Protein AF-A0A553FLJ8-F1 (afdb_monomer)

Radius of gyration: 16.44 Å; Cα contacts (8 Å, |Δi|>4): 126; chains: 1; bounding box: 42×27×45 Å

Foldseek 3Di:
DDPVVVVVLVVLLVQLLLQLLVLVLVVVVLDPVDNDDDPVVSVVSNVSSLVSQQVSLVVDPDHSVLSSLLSNLSSVLSNLVVQLVSLVVCCVVVVDPPVSVVSNVVSVVSSVVSVCVNVDCVSVVD

Structure (mmCIF, N/CA/C/O backbone):
data_AF-A0A553FLJ8-F1
#
_entry.id   AF-A0A553FLJ8-F1
#
loop_
_atom_site.group_PDB
_atom_site.id
_atom_site.type_symbol
_atom_site.label_atom_id
_atom_site.label_alt_id
_atom_site.label_comp_id
_atom_site.label_asym_id
_atom_site.label_entity_id
_atom_site.label_seq_id
_atom_site.pdbx_PDB_ins_code
_atom_site.Cartn_x
_atom_site.Cartn_y
_atom_site.Cartn_z
_atom_site.occupancy
_atom_site.B_iso_or_equiv
_atom_site.auth_seq_id
_atom_site.auth_comp_id
_atom_site.auth_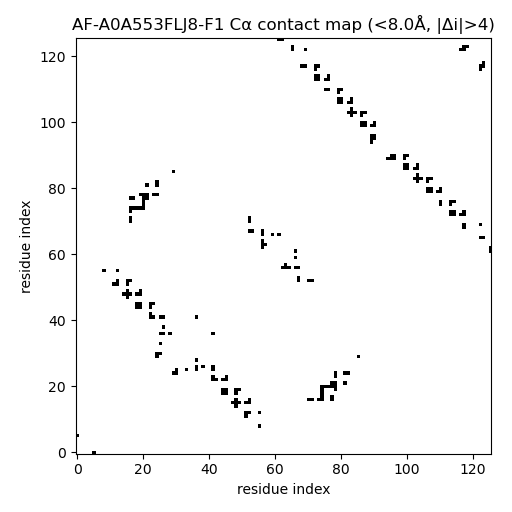asym_id
_atom_site.auth_atom_id
_atom_site.pdbx_PDB_model_num
ATOM 1 N N . MET A 1 1 ? -17.191 12.811 19.756 1.00 65.06 1 MET A N 1
ATOM 2 C CA . MET A 1 1 ? -15.790 13.047 19.335 1.00 65.06 1 MET A CA 1
ATOM 3 C C . MET A 1 1 ? -15.722 14.451 18.736 1.00 65.06 1 MET A C 1
ATOM 5 O O . MET A 1 1 ? -16.649 14.786 18.009 1.00 65.06 1 MET A O 1
ATOM 9 N N . SER A 1 2 ? -14.743 15.302 19.078 1.00 83.44 2 SER A N 1
ATOM 10 C CA . SER A 1 2 ? -14.690 16.658 18.497 1.00 83.44 2 SER A CA 1
ATOM 11 C C . SER A 1 2 ? -14.366 16.588 17.002 1.00 83.44 2 SER A C 1
ATOM 13 O O . SER A 1 2 ? -13.641 15.696 16.559 1.00 83.44 2 SER A O 1
ATOM 15 N N . GLU A 1 3 ? -14.903 17.519 16.216 1.00 79.88 3 GLU A N 1
ATOM 16 C CA . GLU A 1 3 ? -14.719 17.540 14.761 1.00 79.88 3 GLU A CA 1
ATOM 17 C C . GLU A 1 3 ? -13.239 17.650 14.363 1.00 79.88 3 GLU A C 1
ATOM 19 O O . GLU A 1 3 ? -12.777 16.937 13.476 1.00 79.88 3 GLU A O 1
ATOM 24 N N . VAL 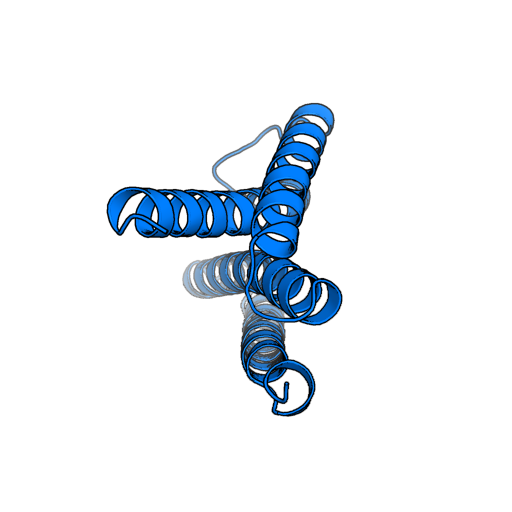A 1 4 ? -12.466 18.435 15.119 1.00 82.94 4 VAL A N 1
ATOM 25 C CA . VAL A 1 4 ? -11.008 18.564 14.971 1.00 82.94 4 VAL A CA 1
ATOM 26 C C . VAL A 1 4 ? -10.300 17.217 15.148 1.00 82.94 4 VAL A C 1
ATOM 28 O O . VAL A 1 4 ? -9.433 16.860 14.353 1.00 82.94 4 VAL A O 1
ATOM 31 N N . PHE A 1 5 ? -10.685 16.438 16.161 1.00 80.75 5 PHE A N 1
ATOM 32 C CA . PHE A 1 5 ? -10.070 15.138 16.426 1.00 80.75 5 PHE A CA 1
ATOM 33 C C . PHE A 1 5 ? -10.430 14.100 15.351 1.00 80.75 5 PHE A C 1
ATOM 35 O O . PHE A 1 5 ? -9.586 13.295 14.964 1.00 80.75 5 PHE A O 1
ATOM 42 N N . ARG A 1 6 ? -11.652 14.158 14.803 1.00 80.62 6 ARG A N 1
ATOM 43 C CA . ARG A 1 6 ? -12.066 13.316 13.669 1.00 80.62 6 ARG A CA 1
ATOM 44 C C . ARG A 1 6 ? -11.243 13.620 12.413 1.00 80.62 6 ARG A C 1
ATOM 46 O O . ARG A 1 6 ? -10.751 12.696 11.772 1.00 80.62 6 ARG A O 1
ATOM 53 N N . THR A 1 7 ? -11.045 14.898 12.094 1.00 85.44 7 THR A N 1
ATOM 54 C CA . THR A 1 7 ? -10.202 15.320 10.964 1.00 85.44 7 THR A CA 1
ATOM 55 C C . THR A 1 7 ? -8.750 14.888 11.155 1.00 85.44 7 THR A C 1
ATOM 57 O O . THR A 1 7 ? -8.128 14.385 10.223 1.00 85.44 7 THR A O 1
ATOM 60 N N . PHE A 1 8 ? -8.218 15.008 12.372 1.00 85.56 8 PHE A N 1
ATOM 61 C CA . PHE A 1 8 ? -6.867 14.552 12.693 1.00 85.56 8 PHE A CA 1
ATOM 62 C C . PHE A 1 8 ? -6.686 13.044 12.464 1.00 85.56 8 PHE A C 1
ATOM 64 O O . PHE A 1 8 ? -5.735 12.633 11.798 1.00 85.56 8 PHE A O 1
ATOM 71 N N . LEU A 1 9 ? -7.628 12.219 12.938 1.00 84.00 9 LEU A N 1
ATOM 72 C CA . LEU A 1 9 ? -7.614 10.776 12.678 1.00 84.00 9 LEU A CA 1
ATOM 73 C C . LEU A 1 9 ? -7.709 10.457 11.181 1.00 84.00 9 LEU A C 1
ATOM 75 O O . LEU A 1 9 ? -6.997 9.575 10.706 1.00 84.00 9 LEU A O 1
ATOM 79 N N . ALA A 1 10 ? -8.531 11.193 10.429 1.00 85.25 10 ALA A N 1
ATOM 80 C CA . ALA A 1 10 ? -8.640 11.019 8.983 1.00 85.25 10 ALA A CA 1
ATOM 81 C C . ALA A 1 10 ? -7.319 11.334 8.259 1.00 85.25 10 ALA A C 1
ATOM 83 O O . ALA A 1 10 ? -6.937 10.605 7.346 1.00 85.25 10 ALA A O 1
ATOM 84 N N . ILE A 1 11 ? -6.583 12.368 8.674 1.00 88.06 11 ILE A N 1
ATOM 85 C CA . ILE A 1 11 ? -5.267 12.685 8.096 1.00 88.06 11 ILE A CA 1
ATOM 86 C C . ILE A 1 11 ? -4.257 11.584 8.424 1.00 88.06 11 ILE A C 1
ATOM 88 O O . ILE A 1 11 ? -3.603 11.075 7.514 1.00 88.06 11 ILE A O 1
ATOM 92 N N . ILE A 1 12 ? -4.164 11.172 9.697 1.00 88.12 12 ILE A N 1
ATOM 93 C CA . ILE A 1 12 ? -3.286 10.067 10.119 1.00 88.12 12 ILE A CA 1
ATOM 94 C C . ILE A 1 12 ? -3.557 8.827 9.280 1.00 88.12 12 ILE A C 1
ATOM 96 O O . ILE A 1 12 ? -2.618 8.174 8.830 1.00 88.12 12 ILE A O 1
ATOM 100 N N . LEU A 1 13 ? -4.829 8.520 9.045 1.00 91.31 13 LEU A N 1
ATOM 101 C CA . LEU A 1 13 ? -5.246 7.375 8.259 1.00 91.31 13 LEU A CA 1
ATOM 102 C C . LEU A 1 13 ? -4.694 7.414 6.832 1.00 91.31 13 LEU A C 1
ATOM 104 O O . LEU A 1 13 ? -4.073 6.447 6.390 1.00 91.31 13 LEU A O 1
ATOM 108 N N . HIS A 1 14 ? -4.900 8.527 6.125 1.00 90.19 14 HIS A N 1
ATOM 109 C CA . HIS A 1 14 ? -4.451 8.678 4.741 1.00 90.19 14 HIS A CA 1
ATOM 110 C C . HIS A 1 14 ? -2.929 8.610 4.646 1.00 90.19 14 HIS A C 1
ATOM 112 O O . HIS A 1 14 ? -2.406 7.874 3.811 1.00 90.19 14 HIS A O 1
ATOM 118 N N . VAL A 1 15 ? -2.228 9.311 5.543 1.00 92.44 15 VAL A N 1
ATOM 119 C CA . VAL A 1 15 ? -0.762 9.302 5.603 1.00 92.44 15 VAL A CA 1
ATOM 120 C C . VAL A 1 15 ? -0.240 7.899 5.903 1.00 92.44 15 VAL A C 1
ATOM 122 O O . VAL A 1 15 ? 0.682 7.445 5.236 1.00 92.44 15 VAL A O 1
ATOM 125 N N . SER A 1 16 ? -0.852 7.181 6.845 1.00 93.50 16 SER A N 1
ATOM 126 C CA . SER A 1 16 ? -0.444 5.819 7.209 1.00 93.50 16 SER A CA 1
ATOM 127 C C . SER A 1 16 ? -0.631 4.846 6.048 1.00 93.50 16 SER A C 1
ATOM 129 O O . SER A 1 16 ? 0.277 4.077 5.731 1.00 93.50 16 SER A O 1
ATOM 131 N N . CYS A 1 17 ? -1.786 4.903 5.377 1.00 95.44 17 CYS A N 1
ATOM 132 C CA . CYS A 1 17 ? -2.067 4.011 4.256 1.00 95.44 17 CYS A CA 1
ATOM 133 C C . CYS A 1 17 ? -1.127 4.285 3.077 1.00 95.44 17 CYS A C 1
ATOM 135 O O . CYS A 1 17 ? -0.589 3.341 2.495 1.00 95.44 17 CYS A O 1
ATOM 137 N N . PHE A 1 18 ? -0.916 5.567 2.761 1.00 95.31 18 PHE A N 1
ATOM 138 C CA . PHE A 1 18 ? -0.005 6.009 1.711 1.00 95.31 18 PHE A CA 1
ATOM 139 C C . PHE A 1 18 ? 1.444 5.628 2.019 1.00 95.31 18 PHE A C 1
ATOM 141 O O . PHE A 1 18 ? 2.121 5.099 1.147 1.00 95.31 18 PHE A O 1
ATOM 148 N N . ALA A 1 19 ? 1.909 5.829 3.256 1.00 94.44 19 ALA A N 1
ATOM 149 C CA . ALA A 1 19 ? 3.271 5.496 3.665 1.00 94.44 19 ALA A CA 1
ATOM 150 C C . ALA A 1 19 ? 3.580 4.006 3.470 1.00 94.44 19 ALA A C 1
ATOM 152 O O . ALA A 1 19 ? 4.614 3.673 2.899 1.00 94.44 19 ALA A O 1
ATOM 153 N N . ILE A 1 20 ? 2.663 3.109 3.857 1.00 96.75 20 ILE A N 1
ATOM 154 C CA . IL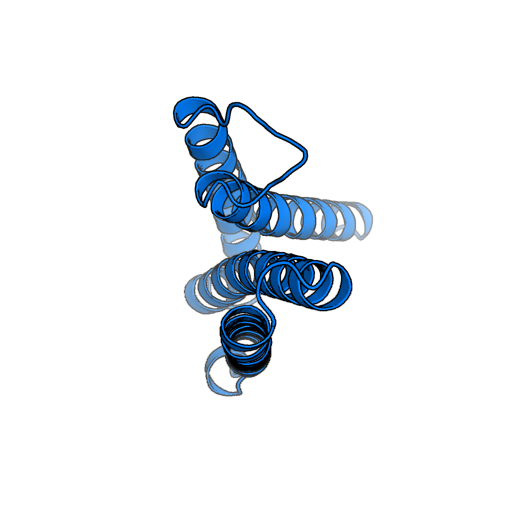E A 1 20 ? 2.820 1.670 3.595 1.00 96.75 20 ILE A CA 1
ATOM 155 C C . ILE A 1 20 ? 2.864 1.400 2.088 1.00 96.75 20 ILE A C 1
ATOM 157 O O . ILE A 1 20 ? 3.768 0.709 1.627 1.00 96.75 20 ILE A O 1
ATOM 161 N N . GLY A 1 21 ? 1.912 1.941 1.319 1.00 94.94 21 GLY A N 1
ATOM 162 C CA . GLY A 1 21 ? 1.849 1.719 -0.130 1.00 94.94 21 GLY A CA 1
ATOM 163 C C . GLY A 1 21 ? 3.107 2.202 -0.859 1.00 94.94 21 GLY A C 1
ATOM 164 O O . GLY A 1 21 ? 3.657 1.482 -1.691 1.00 94.94 21 GLY A O 1
ATOM 165 N N . MET A 1 22 ? 3.609 3.380 -0.487 1.00 94.25 22 MET A N 1
ATOM 166 C CA . MET A 1 22 ? 4.837 3.968 -1.020 1.00 94.25 22 MET A CA 1
ATOM 167 C C . MET A 1 22 ? 6.079 3.173 -0.609 1.00 94.25 22 MET A C 1
ATOM 169 O O . MET A 1 22 ? 6.952 2.940 -1.439 1.00 94.25 22 MET A O 1
ATOM 173 N N . SER A 1 23 ? 6.169 2.713 0.641 1.00 94.31 23 SER A N 1
ATOM 174 C CA . SER A 1 23 ? 7.298 1.887 1.079 1.00 94.31 23 SER A CA 1
ATOM 175 C C . SER A 1 23 ? 7.326 0.524 0.398 1.00 94.31 23 SER A C 1
ATOM 177 O O . SER A 1 23 ? 8.389 0.078 -0.027 1.00 94.31 23 SER A O 1
ATOM 179 N N . LEU A 1 24 ? 6.166 -0.115 0.216 1.00 94.94 24 LEU A N 1
ATOM 180 C CA . LEU A 1 24 ? 6.058 -1.333 -0.589 1.00 94.94 24 LEU A CA 1
ATOM 181 C C . LEU A 1 24 ? 6.477 -1.080 -2.040 1.00 94.94 24 LEU A C 1
ATOM 183 O O . LEU A 1 24 ? 7.195 -1.893 -2.614 1.00 94.94 24 LEU A O 1
ATOM 187 N N . PHE A 1 25 ? 6.084 0.061 -2.613 1.00 94.25 25 PHE A N 1
ATOM 188 C CA . PHE A 1 25 ? 6.507 0.466 -3.951 1.00 94.25 25 PHE A CA 1
ATOM 189 C C . PHE A 1 25 ? 8.025 0.662 -4.034 1.00 94.25 25 PHE A C 1
ATOM 191 O O . PHE A 1 25 ? 8.661 0.075 -4.905 1.00 94.25 25 PHE A O 1
ATOM 198 N N . ASN A 1 26 ? 8.634 1.394 -3.102 1.00 92.06 26 ASN A N 1
ATOM 199 C CA . ASN A 1 26 ? 10.084 1.596 -3.066 1.00 92.06 26 ASN A CA 1
ATOM 200 C C . ASN A 1 26 ? 10.845 0.267 -2.992 1.00 92.06 26 ASN A C 1
ATOM 202 O O . ASN A 1 26 ? 11.850 0.094 -3.677 1.00 92.06 26 ASN A O 1
ATOM 206 N N . LEU A 1 27 ? 10.346 -0.700 -2.217 1.00 91.69 27 LEU A N 1
ATOM 207 C CA . LEU A 1 27 ? 10.952 -2.030 -2.103 1.00 91.69 27 LEU A CA 1
ATOM 208 C C . LEU A 1 27 ? 10.945 -2.834 -3.414 1.00 91.69 27 LEU A C 1
ATOM 210 O O . LEU A 1 27 ? 11.703 -3.794 -3.522 1.00 91.69 27 LEU A O 1
ATOM 214 N N . THR A 1 28 ? 10.148 -2.452 -4.419 1.00 89.25 28 THR A N 1
ATOM 215 C CA . THR A 1 28 ? 10.207 -3.078 -5.754 1.00 89.25 28 THR A CA 1
ATOM 216 C C . THR A 1 28 ? 11.438 -2.669 -6.558 1.00 89.25 28 THR A C 1
ATOM 218 O O . THR A 1 28 ? 11.767 -3.338 -7.533 1.00 89.25 28 THR A O 1
ATOM 221 N N . GLY A 1 29 ? 12.109 -1.574 -6.181 1.00 84.19 29 GLY A N 1
ATOM 222 C CA . GLY A 1 29 ? 13.239 -1.025 -6.934 1.00 84.19 29 GLY A CA 1
ATOM 223 C C . GLY A 1 29 ? 12.853 -0.357 -8.258 1.00 84.19 29 GLY A C 1
ATOM 224 O O . GLY A 1 29 ? 13.733 0.019 -9.019 1.00 84.19 29 GLY A O 1
ATOM 225 N N . LEU A 1 30 ? 11.556 -0.180 -8.534 1.00 83.75 30 LEU A N 1
ATOM 226 C CA . LEU A 1 30 ? 11.055 0.458 -9.760 1.00 83.75 30 LEU A CA 1
ATOM 227 C C . LEU A 1 30 ? 11.008 1.995 -9.680 1.00 83.75 30 LEU A C 1
ATOM 229 O O . LEU A 1 30 ? 10.561 2.654 -10.614 1.00 83.75 30 LEU A O 1
ATOM 233 N N . SER A 1 31 ? 11.428 2.577 -8.555 1.00 77.44 31 SER A N 1
ATOM 234 C CA . SER A 1 31 ? 11.478 4.028 -8.374 1.00 77.44 31 SER A CA 1
ATOM 235 C C . SER A 1 31 ? 12.734 4.600 -9.028 1.00 77.44 31 SER A C 1
ATOM 237 O O . SER A 1 31 ? 13.825 4.476 -8.480 1.00 77.44 31 SER A O 1
ATOM 239 N N . GLU A 1 32 ? 12.581 5.290 -10.161 1.00 68.75 32 GLU A N 1
ATOM 240 C CA . GLU A 1 32 ? 13.697 5.973 -10.842 1.00 68.75 32 GLU A CA 1
ATOM 241 C C . GLU A 1 32 ? 14.259 7.167 -10.035 1.00 68.75 32 GLU A C 1
ATOM 243 O O . GLU A 1 32 ? 15.330 7.681 -10.339 1.00 68.75 32 GLU A O 1
ATOM 248 N N . VAL A 1 33 ? 13.557 7.611 -8.982 1.00 74.69 33 VAL A N 1
ATOM 249 C CA . VAL A 1 33 ? 13.966 8.745 -8.132 1.00 74.69 33 VAL A CA 1
ATOM 250 C C . VAL A 1 33 ? 14.914 8.316 -7.004 1.00 74.69 33 VAL A C 1
ATOM 252 O O . VAL A 1 33 ? 15.675 9.136 -6.492 1.00 74.69 33 VAL A O 1
ATOM 255 N N . ILE A 1 34 ? 14.864 7.049 -6.572 1.00 72.19 34 ILE A N 1
ATOM 256 C CA . ILE A 1 34 ? 15.608 6.563 -5.401 1.00 72.19 34 ILE A CA 1
ATOM 257 C C . ILE A 1 34 ? 16.539 5.427 -5.824 1.00 72.19 34 ILE A C 1
ATOM 259 O O . ILE A 1 34 ? 16.134 4.271 -5.866 1.00 72.19 34 ILE A O 1
ATOM 263 N N . GLU A 1 35 ? 17.812 5.750 -6.056 1.00 64.25 35 GLU A N 1
ATOM 264 C CA . GLU A 1 35 ? 18.831 4.765 -6.459 1.00 64.25 35 GLU A CA 1
ATOM 265 C C . GLU A 1 35 ? 19.153 3.736 -5.362 1.00 64.25 35 GLU A C 1
ATOM 267 O O . GLU A 1 35 ? 19.484 2.590 -5.659 1.00 64.25 35 GLU A O 1
ATOM 272 N N . VAL A 1 36 ? 19.053 4.120 -4.080 1.00 78.12 36 VAL A N 1
ATOM 273 C CA . VAL A 1 36 ? 19.345 3.231 -2.944 1.00 78.12 36 VAL A CA 1
ATOM 274 C C . VAL A 1 36 ? 18.192 3.238 -1.948 1.00 78.12 36 VAL A C 1
ATOM 276 O O . VAL A 1 36 ? 17.984 4.185 -1.182 1.00 78.12 36 VAL A O 1
ATOM 279 N N . VAL A 1 37 ? 17.448 2.135 -1.928 1.00 81.31 37 VAL A N 1
ATOM 280 C CA . VAL A 1 37 ? 16.358 1.906 -0.978 1.00 81.31 37 VAL A CA 1
ATOM 281 C C . VAL A 1 37 ? 16.902 1.154 0.234 1.00 81.31 37 VAL A C 1
ATOM 283 O O . VAL A 1 37 ? 17.309 -0.002 0.147 1.00 81.31 37 VAL A O 1
ATOM 286 N N . SER A 1 38 ? 16.912 1.812 1.395 1.00 90.19 38 SER A N 1
ATOM 287 C CA . SER A 1 38 ? 17.282 1.161 2.656 1.00 90.19 38 SER A CA 1
ATOM 288 C C . SER A 1 38 ? 16.138 0.276 3.145 1.00 90.19 38 SER A C 1
ATOM 290 O O . SER A 1 38 ? 15.099 0.779 3.574 1.00 90.19 38 SER A O 1
ATOM 292 N N . LEU A 1 39 ? 16.348 -1.043 3.136 1.00 90.12 39 LEU A N 1
ATOM 293 C CA . LEU A 1 39 ? 15.353 -2.023 3.583 1.00 90.12 39 LEU A CA 1
ATOM 294 C C . LEU A 1 39 ? 14.908 -1.764 5.030 1.00 90.12 39 LEU A C 1
ATOM 296 O O . LEU A 1 39 ? 13.716 -1.800 5.328 1.00 90.12 39 LEU A O 1
ATOM 300 N N . ALA A 1 40 ? 15.849 -1.421 5.915 1.00 92.31 40 ALA A N 1
ATOM 301 C CA . ALA A 1 40 ? 15.547 -1.091 7.306 1.00 92.31 40 ALA A CA 1
ATOM 302 C C . ALA A 1 40 ? 14.641 0.147 7.425 1.00 92.31 40 ALA A C 1
ATOM 304 O O . ALA A 1 40 ? 13.716 0.155 8.235 1.00 92.31 40 ALA A O 1
ATOM 305 N N . ARG A 1 41 ? 14.870 1.175 6.595 1.00 92.69 41 ARG A N 1
ATOM 306 C CA . ARG A 1 41 ? 14.038 2.386 6.571 1.00 92.69 41 ARG A CA 1
ATOM 307 C C . ARG A 1 41 ? 12.611 2.063 6.141 1.00 92.69 41 ARG A C 1
ATOM 309 O O . ARG A 1 41 ? 11.679 2.431 6.848 1.00 92.69 41 ARG A O 1
ATOM 316 N N . GLU A 1 42 ? 12.440 1.368 5.017 1.00 93.81 42 GLU A N 1
ATOM 317 C CA . GLU A 1 42 ? 11.103 1.029 4.512 1.00 93.81 42 GLU A CA 1
ATOM 318 C C . GLU A 1 42 ? 10.355 0.107 5.484 1.00 93.81 42 GLU A C 1
ATOM 320 O O . GLU A 1 42 ? 9.165 0.294 5.724 1.00 93.81 42 GLU A O 1
ATOM 325 N N . PHE A 1 43 ? 11.057 -0.828 6.132 1.00 93.62 43 PHE A N 1
ATOM 326 C CA . PHE A 1 43 ? 10.470 -1.679 7.166 1.00 93.62 43 PHE A CA 1
ATOM 327 C C . PHE A 1 43 ? 9.957 -0.871 8.369 1.00 93.62 43 PHE A C 1
ATOM 329 O O . PHE A 1 43 ? 8.839 -1.096 8.831 1.00 93.62 43 PHE A O 1
ATOM 336 N N . ILE A 1 44 ? 10.730 0.111 8.850 1.00 95.44 44 ILE A N 1
ATOM 337 C CA . ILE A 1 44 ? 10.297 1.008 9.935 1.00 95.44 44 ILE A CA 1
ATOM 338 C C . ILE A 1 44 ? 9.063 1.817 9.516 1.00 95.44 44 ILE A C 1
ATOM 340 O O . ILE A 1 44 ? 8.120 1.933 10.298 1.00 95.44 44 ILE A O 1
ATOM 344 N N . ILE A 1 45 ? 9.033 2.347 8.289 1.00 94.94 45 ILE A N 1
ATOM 345 C CA . ILE A 1 45 ? 7.881 3.106 7.777 1.00 94.94 45 ILE A CA 1
ATOM 346 C C . ILE A 1 45 ? 6.629 2.224 7.726 1.00 94.94 45 ILE A C 1
ATOM 348 O O . ILE A 1 45 ? 5.566 2.652 8.179 1.00 94.94 45 ILE A O 1
ATOM 352 N N . ILE A 1 46 ? 6.753 0.981 7.252 1.00 95.81 46 ILE A N 1
ATOM 353 C CA . ILE A 1 46 ? 5.647 0.017 7.232 1.00 95.81 46 ILE A CA 1
ATOM 354 C C . ILE A 1 46 ? 5.131 -0.242 8.652 1.00 95.81 46 ILE A C 1
ATOM 356 O O . ILE A 1 46 ? 3.922 -0.188 8.875 1.00 95.81 46 ILE A O 1
ATOM 360 N N . LEU A 1 47 ? 6.017 -0.467 9.629 1.00 96.25 47 LEU A N 1
ATOM 361 C CA . LEU A 1 47 ? 5.615 -0.677 11.024 1.00 96.25 47 LEU A CA 1
ATOM 362 C C . LEU A 1 47 ? 4.879 0.535 11.612 1.00 96.25 47 LEU A C 1
ATOM 364 O O . LEU A 1 47 ? 3.851 0.367 12.269 1.00 96.25 47 LEU A O 1
ATOM 368 N N . LEU A 1 48 ? 5.369 1.751 11.359 1.00 94.56 48 LEU A N 1
ATOM 369 C CA . LEU A 1 48 ? 4.724 2.983 11.822 1.00 94.56 48 LEU A CA 1
ATOM 370 C C . LEU A 1 48 ? 3.355 3.192 11.161 1.00 94.56 48 LEU A C 1
ATOM 372 O O . LEU A 1 48 ? 2.386 3.524 11.845 1.00 94.56 48 LEU A O 1
ATOM 376 N N . GLY A 1 49 ? 3.247 2.942 9.855 1.00 94.75 49 GLY A N 1
ATOM 377 C CA . GLY A 1 49 ? 1.973 2.995 9.143 1.00 94.75 49 GLY A CA 1
ATOM 378 C C . GLY A 1 49 ? 0.976 1.961 9.672 1.00 94.75 49 GLY A C 1
ATOM 379 O O . GLY A 1 49 ? -0.193 2.283 9.889 1.00 94.75 49 GLY A O 1
ATOM 380 N N . LEU A 1 50 ? 1.431 0.736 9.957 1.00 95.75 50 LEU A N 1
ATOM 381 C CA . LEU A 1 50 ? 0.590 -0.313 10.538 1.00 95.75 50 LEU A CA 1
ATOM 382 C C . LEU A 1 50 ? 0.102 0.075 11.935 1.00 95.75 50 LEU A C 1
ATOM 384 O O . LEU A 1 50 ? -1.073 -0.123 12.241 1.00 95.75 50 LEU A O 1
ATOM 388 N N . ALA A 1 51 ? 0.958 0.679 12.762 1.00 94.12 51 ALA A N 1
ATOM 389 C CA . ALA A 1 51 ? 0.553 1.203 14.063 1.00 94.12 51 ALA A CA 1
ATOM 390 C C . ALA A 1 51 ? -0.548 2.272 13.928 1.00 94.12 51 ALA A C 1
ATOM 392 O O . ALA A 1 51 ? -1.528 2.240 14.676 1.00 94.12 51 ALA A O 1
ATOM 393 N N . GLY A 1 52 ? -0.439 3.165 12.937 1.00 92.81 52 GLY A N 1
ATOM 394 C CA . GLY A 1 52 ? -1.478 4.143 12.603 1.00 92.81 52 GLY A CA 1
ATOM 395 C C . GLY A 1 52 ? -2.801 3.492 12.183 1.00 92.81 52 GLY A C 1
ATOM 396 O O . GLY A 1 52 ? -3.860 3.853 12.701 1.00 92.81 52 GLY A O 1
ATOM 397 N N . ILE A 1 53 ? -2.749 2.477 11.314 1.00 94.06 53 ILE A N 1
ATOM 398 C CA . ILE A 1 53 ? -3.926 1.702 10.892 1.00 94.06 53 ILE A CA 1
ATOM 399 C C . ILE A 1 53 ? -4.590 1.000 12.082 1.00 94.06 53 ILE A C 1
ATOM 401 O O . ILE A 1 53 ? -5.810 1.071 12.228 1.00 94.06 53 ILE A O 1
ATOM 405 N N . VAL A 1 54 ? -3.815 0.348 12.952 1.00 94.50 54 VAL A N 1
ATOM 406 C CA . VAL A 1 54 ? -4.332 -0.334 14.150 1.00 94.50 54 VAL A CA 1
ATOM 407 C C . VAL A 1 54 ? -4.975 0.665 15.111 1.00 94.50 54 VAL A C 1
ATOM 409 O O . VAL A 1 54 ? -6.053 0.398 15.644 1.00 94.50 54 VAL A O 1
ATOM 412 N N . LEU A 1 55 ? -4.358 1.834 15.308 1.00 92.75 55 LEU A N 1
ATOM 413 C CA . LEU A 1 55 ? -4.906 2.896 16.150 1.00 92.75 55 LEU A CA 1
ATOM 414 C C . LEU A 1 55 ? -6.266 3.366 15.630 1.00 92.75 55 LEU A C 1
ATOM 416 O O . LEU A 1 55 ? -7.224 3.405 16.402 1.00 92.75 55 LEU A O 1
ATOM 420 N N . VAL A 1 56 ? -6.371 3.683 14.335 1.00 89.06 56 VAL A N 1
ATOM 421 C CA . VAL A 1 56 ? -7.636 4.130 13.731 1.00 89.06 56 VAL A CA 1
ATOM 422 C C . VAL A 1 56 ? -8.678 3.010 13.754 1.00 89.06 56 VAL A C 1
ATOM 424 O O . VAL A 1 56 ? -9.824 3.259 14.117 1.00 89.06 56 VAL A O 1
ATOM 427 N N . SER A 1 57 ? -8.279 1.766 13.478 1.00 90.56 57 SER A N 1
ATOM 428 C CA . SER A 1 57 ? -9.181 0.605 13.510 1.00 90.56 57 SER A CA 1
ATOM 429 C C . SER A 1 57 ? -9.780 0.358 14.897 1.00 90.56 57 SER A C 1
ATOM 431 O O . SER A 1 57 ? -10.940 -0.019 14.998 1.00 90.56 57 SER A O 1
ATOM 433 N N . ASN A 1 58 ? -9.031 0.621 15.974 1.00 89.31 58 ASN A N 1
ATOM 434 C CA . ASN A 1 58 ? -9.521 0.515 17.356 1.00 89.31 58 ASN A CA 1
ATOM 435 C C . ASN A 1 58 ? -10.438 1.670 17.786 1.00 89.31 58 ASN A C 1
ATOM 437 O O . ASN A 1 58 ? -11.105 1.578 18.815 1.00 89.31 58 ASN A O 1
ATOM 441 N N . LYS A 1 59 ? -10.414 2.793 17.063 1.00 87.31 59 LYS A N 1
ATOM 442 C CA . LYS A 1 59 ? -11.228 3.985 17.353 1.00 87.31 59 LYS A CA 1
ATOM 443 C C . LYS A 1 59 ? -12.414 4.143 16.405 1.00 87.31 59 LYS A C 1
ATOM 445 O O . LYS A 1 59 ? -13.199 5.069 16.592 1.00 87.31 59 LYS A O 1
ATOM 450 N N . SER A 1 60 ? -12.508 3.268 15.408 1.00 82.81 60 SER A N 1
ATOM 451 C CA . SER A 1 60 ? -13.611 3.189 14.461 1.00 82.81 60 SER A CA 1
ATOM 452 C C . SER A 1 60 ? -14.898 2.734 15.145 1.00 82.81 60 SER A C 1
ATOM 454 O O . SER A 1 60 ? -14.865 1.993 16.126 1.00 82.81 60 SER A O 1
ATOM 456 N N . GLU A 1 61 ? -16.030 3.183 14.611 1.00 83.56 61 GLU A N 1
ATOM 457 C CA . GLU A 1 61 ? -17.360 2.711 15.012 1.00 83.56 61 GLU A CA 1
ATOM 458 C C . GLU A 1 61 ? -17.687 1.347 14.377 1.00 83.56 61 GLU A C 1
ATOM 460 O O . GLU A 1 61 ? -18.486 0.583 14.914 1.00 83.56 61 GLU A O 1
ATOM 465 N N . GLU A 1 62 ? -17.039 1.015 13.255 1.00 84.19 62 GLU A N 1
ATOM 466 C CA . GLU A 1 62 ? -17.145 -0.293 12.607 1.00 84.19 62 GLU A CA 1
ATOM 467 C C . GLU A 1 62 ? -16.308 -1.358 13.344 1.00 84.19 62 GLU A C 1
ATOM 469 O O . GLU A 1 62 ? -15.304 -1.029 13.986 1.00 84.19 62 GLU A O 1
ATOM 474 N N . PRO A 1 63 ? -16.628 -2.661 13.193 1.00 88.75 63 PRO A N 1
ATOM 475 C CA . PRO A 1 63 ? -15.814 -3.737 13.743 1.00 88.75 63 PRO A CA 1
ATOM 476 C C . PRO A 1 63 ? -14.342 -3.613 13.336 1.00 88.75 63 PRO A C 1
ATOM 478 O O . PRO A 1 63 ? -14.024 -3.375 12.165 1.00 88.75 63 PRO A O 1
ATOM 481 N N . PHE A 1 64 ? -13.438 -3.853 14.294 1.00 90.75 64 PHE A N 1
ATOM 482 C CA .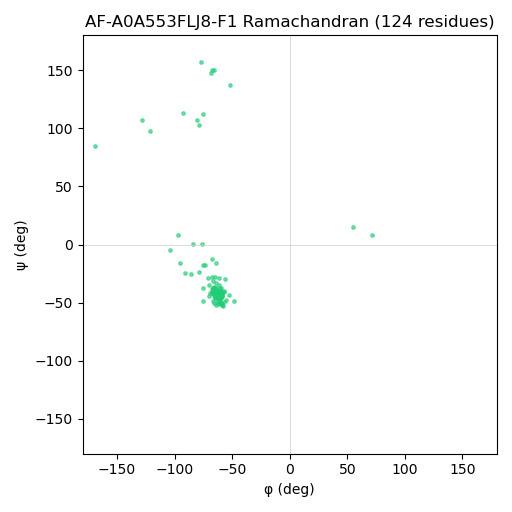 PHE A 1 64 ? -11.991 -3.719 14.094 1.00 90.75 64 PHE A CA 1
ATOM 483 C C . PHE A 1 64 ? -11.513 -4.428 12.823 1.00 90.75 64 PHE A C 1
ATOM 485 O O . PHE A 1 64 ? -10.823 -3.827 12.010 1.00 90.75 64 PHE A O 1
ATOM 492 N N . VAL A 1 65 ? -11.916 -5.689 12.620 1.00 90.50 65 VAL A N 1
ATOM 493 C CA . VAL A 1 65 ? -11.473 -6.507 11.477 1.00 90.50 65 VAL A CA 1
ATOM 494 C C . VAL A 1 65 ? -11.907 -5.895 10.146 1.00 90.50 65 VAL A C 1
ATOM 496 O O . VAL A 1 65 ? -11.126 -5.887 9.199 1.00 90.50 65 VAL A O 1
ATOM 499 N N . HIS A 1 66 ? -13.120 -5.345 10.072 1.00 90.38 66 HIS A N 1
ATOM 500 C CA . HIS A 1 66 ? -13.628 -4.717 8.854 1.00 90.38 66 HIS A CA 1
ATOM 501 C C . HIS A 1 66 ? -12.818 -3.467 8.521 1.00 90.38 66 HIS A C 1
ATOM 503 O O . HIS A 1 66 ? -12.301 -3.347 7.410 1.00 90.38 66 HIS A O 1
ATOM 509 N N . THR A 1 67 ? -12.642 -2.586 9.510 1.00 90.31 67 THR A N 1
ATOM 510 C CA . THR A 1 67 ? -11.858 -1.358 9.343 1.00 90.31 67 THR A CA 1
ATOM 511 C C . THR A 1 67 ? -10.414 -1.700 8.980 1.00 90.31 67 THR A C 1
ATOM 513 O O . THR A 1 67 ? -9.897 -1.224 7.977 1.00 90.31 67 THR A O 1
ATOM 516 N N . PHE A 1 68 ? -9.784 -2.605 9.726 1.00 93.25 68 PHE A N 1
ATOM 517 C CA . PHE A 1 68 ? -8.407 -3.026 9.501 1.00 93.25 68 PHE A CA 1
ATOM 518 C C . PHE A 1 68 ? -8.198 -3.566 8.082 1.00 93.25 68 PHE A C 1
ATOM 520 O O . PHE A 1 68 ? -7.308 -3.101 7.373 1.00 93.25 68 PHE A O 1
ATOM 527 N N . VAL A 1 69 ? -9.053 -4.484 7.617 1.00 93.81 69 VAL A N 1
ATOM 528 C CA . VAL A 1 69 ? -8.955 -5.051 6.262 1.00 93.81 69 VAL A CA 1
ATOM 529 C C . VAL A 1 69 ? -9.159 -3.983 5.185 1.00 93.81 69 VAL A C 1
ATOM 531 O O . VAL A 1 69 ? -8.413 -3.977 4.206 1.00 93.81 69 VAL A O 1
ATOM 534 N N . LYS A 1 70 ? -10.107 -3.050 5.360 1.00 93.56 70 LYS A N 1
ATOM 535 C CA . LYS A 1 70 ? -10.309 -1.930 4.420 1.00 93.56 70 LYS A CA 1
ATOM 536 C C . LYS A 1 70 ? -9.068 -1.044 4.315 1.00 93.56 70 LYS A C 1
ATOM 538 O O . LYS A 1 70 ? -8.710 -0.629 3.218 1.00 93.56 70 LYS A O 1
ATOM 543 N N . LEU A 1 71 ? -8.404 -0.769 5.434 1.00 94.12 71 LEU A N 1
ATOM 544 C CA . LEU A 1 71 ? -7.227 0.099 5.469 1.00 94.12 71 LEU A CA 1
ATOM 545 C C . LEU A 1 71 ? -5.978 -0.584 4.912 1.00 94.12 71 LEU A C 1
ATOM 547 O O . LEU A 1 71 ? -5.224 0.037 4.171 1.00 94.12 71 LEU A O 1
ATOM 551 N N . ILE A 1 72 ? -5.800 -1.880 5.178 1.00 95.62 72 ILE A N 1
ATOM 552 C CA . ILE A 1 72 ? -4.757 -2.672 4.518 1.00 95.62 72 ILE A CA 1
ATOM 553 C C . ILE A 1 72 ? -5.005 -2.724 3.006 1.00 95.62 72 ILE A C 1
ATOM 555 O O . ILE A 1 72 ? -4.083 -2.499 2.223 1.00 95.62 72 ILE A O 1
ATOM 559 N N . ALA A 1 73 ? -6.251 -2.945 2.577 1.00 94.88 73 ALA A N 1
ATOM 560 C CA . ALA A 1 73 ? -6.621 -2.873 1.167 1.00 94.88 73 ALA A CA 1
ATOM 561 C C . ALA A 1 73 ? -6.313 -1.485 0.576 1.00 94.88 73 ALA A C 1
ATOM 563 O O . ALA A 1 73 ? -5.728 -1.401 -0.498 1.00 94.88 73 ALA A O 1
ATOM 564 N N . GLN A 1 74 ? -6.602 -0.401 1.301 1.00 95.50 74 GLN A N 1
ATOM 565 C CA . GLN A 1 74 ? -6.265 0.962 0.882 1.00 95.50 74 GLN A CA 1
ATOM 566 C C . GLN A 1 74 ? -4.749 1.173 0.704 1.00 95.50 74 GLN A C 1
ATOM 568 O O . GLN A 1 74 ? -4.341 1.871 -0.224 1.00 95.50 74 GLN A O 1
ATOM 573 N N . SER A 1 75 ? -3.902 0.571 1.545 1.00 96.75 75 SER A N 1
ATOM 574 C CA . SER A 1 75 ? -2.443 0.584 1.353 1.00 96.75 75 SER A CA 1
ATOM 575 C C . SER A 1 75 ? -2.006 -0.154 0.090 1.00 96.75 75 SER A C 1
ATOM 577 O O . SER A 1 75 ? -1.167 0.354 -0.654 1.00 96.75 75 SER A O 1
ATOM 579 N N . PHE A 1 76 ? -2.584 -1.327 -0.184 1.00 96.31 76 PHE A N 1
ATOM 580 C CA . PHE A 1 76 ? -2.299 -2.060 -1.419 1.00 96.31 76 PHE A CA 1
ATOM 581 C C . PHE A 1 76 ? -2.797 -1.317 -2.659 1.00 96.31 76 PHE A C 1
ATOM 583 O O . PHE A 1 76 ? -2.123 -1.327 -3.681 1.00 96.31 76 PHE A O 1
ATOM 590 N N . GLU A 1 77 ? -3.935 -0.633 -2.580 1.00 95.75 77 GLU A N 1
ATOM 591 C CA . GLU A 1 77 ? -4.421 0.200 -3.680 1.00 95.75 77 GLU A CA 1
ATOM 592 C C . GLU A 1 77 ? -3.433 1.315 -4.017 1.00 95.75 77 GLU A C 1
ATOM 594 O O . GLU A 1 77 ? -3.130 1.507 -5.188 1.00 95.75 77 GLU A O 1
ATOM 599 N N . TRP A 1 78 ? -2.861 1.989 -3.010 1.00 95.81 78 TRP A N 1
ATOM 600 C CA . TRP A 1 78 ? -1.793 2.968 -3.235 1.00 95.81 78 TRP A CA 1
ATOM 601 C C . TRP A 1 78 ? -0.570 2.348 -3.913 1.00 95.81 78 TRP A C 1
ATOM 603 O O . TRP A 1 78 ? -0.052 2.913 -4.873 1.00 95.81 78 TRP A O 1
ATOM 613 N N . PHE A 1 79 ? -0.140 1.175 -3.451 1.00 96.44 79 PHE A N 1
ATOM 614 C CA . PHE A 1 79 ? 0.970 0.439 -4.051 1.00 96.44 79 PHE A CA 1
ATOM 615 C C . PHE A 1 79 ? 0.719 0.103 -5.532 1.00 96.44 79 PHE A C 1
ATOM 617 O O . PHE A 1 79 ? 1.541 0.429 -6.388 1.00 96.44 79 PHE A O 1
ATOM 624 N N . PHE A 1 80 ? -0.427 -0.498 -5.860 1.00 96.25 80 PHE A N 1
ATOM 625 C CA . PHE A 1 80 ? -0.748 -0.877 -7.239 1.00 96.25 80 PHE A CA 1
ATOM 626 C C . PHE A 1 80 ? -1.037 0.326 -8.139 1.00 96.25 80 PHE A C 1
ATOM 628 O O . PHE A 1 80 ? -0.739 0.276 -9.332 1.00 96.25 80 PHE A O 1
ATOM 635 N N . LEU A 1 81 ? -1.542 1.428 -7.586 1.00 95.62 81 LEU A N 1
ATOM 636 C CA . LEU A 1 81 ? -1.709 2.677 -8.322 1.00 95.62 81 LEU A CA 1
ATOM 637 C C . LEU A 1 81 ? -0.348 3.262 -8.726 1.00 95.62 81 LEU A C 1
ATOM 639 O O . LEU A 1 81 ? -0.184 3.662 -9.877 1.00 95.62 81 LEU A O 1
ATOM 643 N N . LEU A 1 82 ? 0.652 3.233 -7.835 1.00 94.19 82 LEU A N 1
ATOM 644 C CA . LEU A 1 82 ? 2.027 3.635 -8.163 1.00 94.19 82 LEU A CA 1
ATOM 645 C C . LEU A 1 82 ? 2.653 2.720 -9.224 1.00 94.19 82 LEU A C 1
ATOM 647 O O . LEU A 1 82 ? 3.231 3.213 -10.189 1.00 94.19 82 LEU A O 1
ATOM 651 N N . LEU A 1 83 ? 2.477 1.400 -9.106 1.00 93.81 83 LEU A N 1
ATOM 652 C CA . LEU A 1 83 ? 2.935 0.451 -10.129 1.00 93.81 83 LEU A CA 1
ATOM 653 C C . LEU A 1 83 ? 2.270 0.686 -11.491 1.00 93.81 83 LEU A C 1
ATOM 655 O O . LEU A 1 83 ? 2.933 0.618 -12.524 1.00 93.81 83 LEU A O 1
ATOM 659 N N . THR A 1 84 ? 0.970 0.989 -11.497 1.00 94.19 84 THR A N 1
ATOM 660 C CA . THR A 1 84 ? 0.226 1.327 -12.718 1.00 94.19 84 THR A CA 1
ATOM 661 C C . THR A 1 84 ? 0.796 2.590 -13.357 1.00 94.19 84 THR A C 1
ATOM 663 O O . THR A 1 84 ? 0.978 2.628 -14.571 1.00 94.19 84 THR A O 1
ATOM 666 N N . LEU A 1 85 ? 1.118 3.605 -1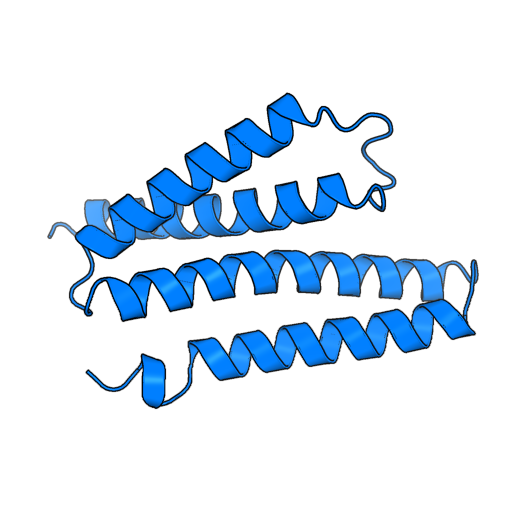2.549 1.00 92.12 85 LEU A N 1
ATOM 667 C CA . LEU A 1 85 ? 1.714 4.847 -13.032 1.00 92.12 85 LEU A CA 1
ATOM 668 C C . LEU A 1 85 ? 3.096 4.608 -13.652 1.00 92.12 85 LEU A C 1
ATOM 670 O O . LEU A 1 85 ? 3.349 5.105 -14.743 1.00 92.12 85 LEU A O 1
ATOM 674 N N . VAL A 1 86 ? 3.950 3.802 -13.014 1.00 90.38 86 VAL A N 1
ATOM 675 C CA . VAL A 1 86 ? 5.272 3.451 -13.565 1.00 90.38 86 VAL A CA 1
ATOM 676 C C . VAL A 1 86 ? 5.158 2.655 -14.864 1.00 90.38 86 VAL A C 1
ATOM 678 O O . VAL A 1 86 ? 5.875 2.924 -15.827 1.00 90.38 86 VAL A O 1
ATOM 681 N N . ALA A 1 87 ? 4.242 1.687 -14.926 1.00 89.56 87 ALA A N 1
ATOM 682 C CA . ALA A 1 87 ? 3.997 0.933 -16.152 1.00 89.56 87 ALA A CA 1
ATOM 683 C C . ALA A 1 87 ? 3.451 1.830 -17.277 1.00 89.56 87 ALA A C 1
ATOM 685 O O . ALA A 1 87 ? 3.757 1.624 -18.446 1.00 89.56 87 ALA A O 1
ATOM 686 N N . PHE A 1 88 ? 2.665 2.852 -16.936 1.00 90.44 88 PHE A N 1
ATOM 687 C CA . PHE A 1 88 ? 2.200 3.841 -17.901 1.00 90.44 88 PHE A CA 1
ATOM 688 C C . PHE A 1 88 ? 3.337 4.741 -18.404 1.00 90.44 88 PHE A C 1
ATOM 690 O O . PHE A 1 88 ? 3.428 4.996 -19.602 1.00 90.44 88 PHE A O 1
ATOM 697 N N . THR A 1 89 ? 4.235 5.194 -17.526 1.00 87.44 89 THR A N 1
ATOM 698 C CA . THR A 1 89 ? 5.386 6.006 -17.946 1.00 87.44 89 THR A CA 1
ATOM 699 C C . THR A 1 89 ? 6.364 5.209 -18.805 1.00 87.44 89 THR A C 1
ATOM 701 O O . THR A 1 89 ? 6.861 5.738 -19.792 1.00 87.44 89 THR A O 1
ATOM 704 N N . SER A 1 90 ? 6.588 3.922 -18.515 1.00 84.44 90 SER A N 1
ATOM 705 C CA . SER A 1 90 ? 7.459 3.080 -19.348 1.00 84.44 90 SER A CA 1
ATOM 706 C C . SER A 1 90 ? 6.886 2.803 -20.743 1.00 84.44 90 SER A C 1
ATOM 708 O O . SER A 1 90 ? 7.652 2.628 -21.690 1.00 84.44 90 SER A O 1
ATOM 710 N N . LEU A 1 91 ? 5.553 2.805 -20.885 1.00 86.75 91 LEU A N 1
ATOM 711 C CA . LEU A 1 91 ? 4.876 2.768 -22.182 1.00 86.75 91 LEU A CA 1
ATOM 712 C C . LEU A 1 91 ? 5.101 4.047 -22.991 1.00 86.75 91 LEU A C 1
ATOM 714 O O . LEU A 1 91 ? 5.299 3.959 -24.200 1.00 86.75 91 LEU A O 1
ATOM 718 N N . ILE A 1 92 ? 5.063 5.211 -22.334 1.00 87.62 92 ILE A N 1
ATOM 719 C CA . ILE A 1 92 ? 5.318 6.509 -22.977 1.00 87.62 92 ILE A CA 1
ATOM 720 C C . ILE A 1 92 ? 6.777 6.614 -23.430 1.00 87.62 92 ILE A C 1
ATOM 722 O O . ILE A 1 92 ? 7.035 7.094 -24.528 1.00 87.62 92 ILE A O 1
ATOM 726 N N . ASP A 1 93 ? 7.716 6.136 -22.614 1.00 84.69 93 ASP A N 1
ATOM 727 C CA . ASP A 1 93 ? 9.153 6.176 -22.909 1.00 84.69 93 ASP A CA 1
ATOM 728 C C . ASP A 1 93 ? 9.607 5.118 -23.938 1.00 84.69 93 ASP A C 1
ATOM 730 O O . ASP A 1 93 ? 10.799 5.017 -24.223 1.00 84.69 93 ASP A O 1
ATOM 734 N N . GLU A 1 94 ? 8.691 4.290 -24.457 1.00 81.12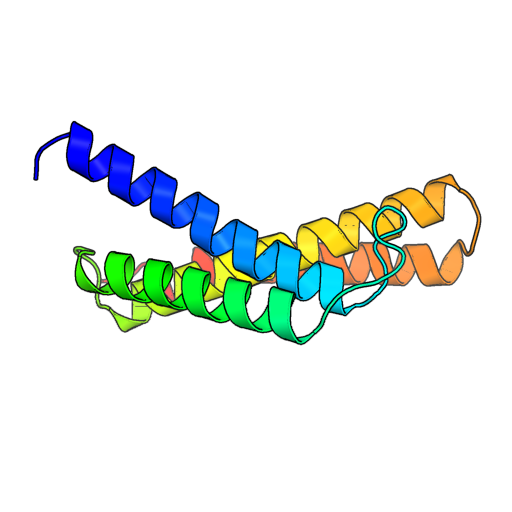 94 GLU A N 1
ATOM 735 C CA . GLU A 1 94 ? 8.949 3.200 -25.416 1.00 81.12 94 GLU A CA 1
ATOM 736 C C . GLU A 1 94 ? 10.015 2.168 -24.972 1.00 81.12 94 GLU A C 1
ATOM 738 O O . GLU A 1 94 ? 10.461 1.349 -25.775 1.00 81.12 94 GLU A O 1
ATOM 743 N N . LYS A 1 95 ? 10.393 2.145 -23.683 1.00 67.06 95 LYS A N 1
ATOM 744 C CA . LYS A 1 95 ? 11.471 1.291 -23.145 1.00 67.06 95 LYS A CA 1
ATOM 745 C C . LYS A 1 95 ? 11.156 -0.212 -23.234 1.00 67.06 95 LYS A C 1
ATOM 747 O O . LYS A 1 95 ? 12.089 -0.998 -23.331 1.00 67.06 95 LYS A O 1
ATOM 752 N N . ASP A 1 96 ? 9.873 -0.603 -23.210 1.00 68.06 96 ASP A N 1
ATOM 753 C CA . ASP A 1 96 ? 9.407 -1.989 -23.422 1.00 68.06 96 ASP A CA 1
ATOM 754 C C . ASP A 1 96 ? 7.869 -2.060 -23.589 1.00 68.06 96 ASP A C 1
ATOM 756 O O . ASP A 1 96 ? 7.105 -2.292 -22.646 1.00 68.06 96 ASP A O 1
ATOM 760 N N . THR A 1 97 ? 7.369 -1.848 -24.809 1.00 74.94 97 THR A N 1
ATOM 761 C CA . THR A 1 97 ? 5.931 -1.611 -25.067 1.00 74.94 97 THR A CA 1
ATOM 762 C C . THR A 1 97 ? 5.016 -2.803 -24.768 1.00 74.94 97 THR A C 1
ATOM 764 O O . THR A 1 97 ? 3.917 -2.617 -24.248 1.00 74.94 97 THR A O 1
ATOM 767 N N . THR A 1 98 ? 5.438 -4.040 -25.047 1.00 78.56 98 THR A N 1
ATOM 768 C CA . THR A 1 98 ? 4.573 -5.217 -24.819 1.00 78.56 98 THR A CA 1
ATOM 769 C C . THR A 1 98 ? 4.479 -5.562 -23.331 1.00 78.56 98 THR A C 1
ATOM 771 O O . THR A 1 98 ? 3.379 -5.718 -22.799 1.00 78.56 98 THR A O 1
ATOM 774 N N . PHE A 1 99 ? 5.616 -5.635 -22.631 1.00 77.94 99 PHE A N 1
ATOM 775 C CA . PHE A 1 99 ? 5.648 -5.923 -21.194 1.00 77.94 99 PHE A CA 1
ATOM 776 C C . PHE A 1 99 ? 5.037 -4.783 -20.365 1.00 77.94 99 PHE A C 1
ATOM 778 O O . PHE A 1 99 ? 4.294 -5.046 -19.414 1.00 77.94 99 PHE A O 1
ATOM 785 N N . GLY A 1 100 ? 5.273 -3.528 -20.764 1.00 82.12 100 GLY A N 1
ATOM 786 C CA . GLY A 1 100 ? 4.643 -2.352 -20.168 1.00 82.12 100 GLY A CA 1
ATOM 787 C C . GLY A 1 100 ? 3.119 -2.394 -20.269 1.00 82.12 100 GLY A C 1
ATOM 788 O O . GLY A 1 100 ? 2.438 -2.127 -19.282 1.00 82.12 100 GLY A O 1
ATOM 789 N N . LEU A 1 101 ? 2.565 -2.828 -21.409 1.00 86.88 101 LEU A N 1
ATOM 790 C CA . LEU A 1 101 ? 1.114 -2.872 -21.620 1.00 86.88 101 LEU A CA 1
ATOM 791 C C . LEU A 1 101 ? 0.446 -3.954 -20.769 1.00 86.88 101 LEU A C 1
ATOM 793 O O . LEU A 1 101 ? -0.564 -3.685 -20.118 1.00 86.88 101 LEU A O 1
ATOM 797 N N . PHE A 1 102 ? 1.033 -5.154 -20.711 1.00 88.62 102 PHE A N 1
ATOM 798 C CA . PHE A 1 102 ? 0.547 -6.216 -19.825 1.00 88.62 102 PHE A CA 1
ATOM 799 C C . PHE A 1 102 ? 0.623 -5.813 -18.350 1.00 88.62 102 PHE A C 1
ATOM 801 O O . PHE A 1 102 ? -0.337 -6.029 -17.608 1.00 88.62 102 PHE A O 1
ATOM 808 N N . SER A 1 103 ? 1.731 -5.196 -17.935 1.00 88.94 103 SER A N 1
ATOM 809 C CA . SER A 1 103 ? 1.924 -4.734 -16.558 1.00 88.94 103 SER A CA 1
ATOM 810 C C . SER A 1 103 ? 0.936 -3.625 -16.196 1.00 88.94 103 SER A C 1
ATOM 812 O O . SER A 1 103 ? 0.279 -3.706 -15.162 1.00 88.94 103 SER A O 1
ATOM 814 N N . PHE A 1 104 ? 0.750 -2.639 -17.078 1.00 92.50 104 PHE A N 1
ATOM 815 C CA . PHE A 1 104 ? -0.215 -1.554 -16.901 1.00 92.50 104 PHE A CA 1
ATOM 816 C C . PHE A 1 104 ? -1.637 -2.089 -16.722 1.00 92.50 104 PHE A C 1
ATOM 818 O O . PHE A 1 104 ? -2.296 -1.776 -15.730 1.00 92.50 104 PHE A O 1
ATOM 825 N N . VAL A 1 105 ? -2.100 -2.942 -17.644 1.00 94.06 105 VAL A N 1
ATOM 826 C CA . VAL A 1 105 ? -3.446 -3.527 -17.572 1.00 94.06 105 VAL A CA 1
ATOM 827 C C . VAL A 1 105 ? -3.594 -4.389 -16.317 1.00 94.06 105 VAL A C 1
ATOM 829 O O . VAL A 1 105 ? -4.597 -4.277 -15.613 1.00 94.06 105 VAL A O 1
ATOM 832 N N . GLY A 1 106 ? -2.593 -5.213 -15.998 1.00 94.88 106 GLY A N 1
ATOM 833 C CA . GLY A 1 106 ? -2.596 -6.064 -14.809 1.00 94.88 106 GLY A CA 1
ATOM 834 C C . GLY A 1 106 ? -2.709 -5.263 -13.512 1.00 94.88 106 GLY A C 1
ATOM 835 O O . GLY A 1 106 ? -3.601 -5.519 -12.703 1.00 94.88 106 GLY A O 1
ATOM 836 N N . PHE A 1 107 ? -1.857 -4.254 -13.323 1.00 95.56 107 PHE A N 1
ATOM 837 C CA . PHE A 1 107 ? -1.879 -3.413 -12.125 1.00 95.56 107 PHE A CA 1
ATOM 838 C C . PHE A 1 107 ? -3.144 -2.556 -12.034 1.00 95.56 107 PHE A C 1
ATOM 840 O O . PHE A 1 107 ? -3.709 -2.433 -10.945 1.00 95.56 107 PHE A O 1
ATOM 847 N N . ALA A 1 108 ? -3.657 -2.045 -13.157 1.00 94.81 108 ALA A N 1
ATOM 848 C CA . ALA A 1 108 ? -4.915 -1.304 -13.186 1.00 94.81 108 ALA A CA 1
ATOM 849 C C . ALA A 1 108 ? -6.105 -2.187 -12.768 1.00 94.81 108 ALA A C 1
ATOM 851 O O . ALA A 1 108 ? -6.934 -1.771 -11.954 1.00 94.81 108 ALA A O 1
ATOM 852 N N . LEU A 1 109 ? -6.169 -3.429 -13.266 1.00 96.44 109 LEU A N 1
ATOM 853 C CA . LEU A 1 109 ? -7.204 -4.393 -12.882 1.00 96.44 109 LEU A CA 1
ATOM 854 C C . LEU A 1 109 ? -7.111 -4.775 -11.403 1.00 96.44 109 LEU A C 1
ATOM 856 O O . LEU A 1 109 ? -8.141 -4.854 -10.734 1.00 96.44 109 LEU A O 1
ATOM 860 N N . ILE A 1 110 ? -5.900 -4.972 -10.873 1.00 95.75 110 ILE A N 1
ATOM 861 C CA . ILE A 1 110 ? -5.701 -5.251 -9.445 1.00 95.75 110 ILE A CA 1
ATOM 862 C C . ILE A 1 110 ? -6.129 -4.048 -8.599 1.00 95.75 110 ILE A C 1
ATOM 864 O O . ILE A 1 110 ? -6.889 -4.221 -7.647 1.00 95.75 110 ILE A O 1
ATOM 868 N N . THR A 1 111 ? -5.722 -2.831 -8.973 1.00 95.69 111 THR A N 1
ATOM 869 C CA . THR A 1 111 ? -6.134 -1.585 -8.302 1.00 95.69 111 THR A CA 1
ATOM 870 C C . THR A 1 111 ? -7.659 -1.479 -8.255 1.00 95.69 111 THR A C 1
ATOM 872 O O . THR A 1 111 ? -8.241 -1.265 -7.192 1.00 95.69 111 THR A O 1
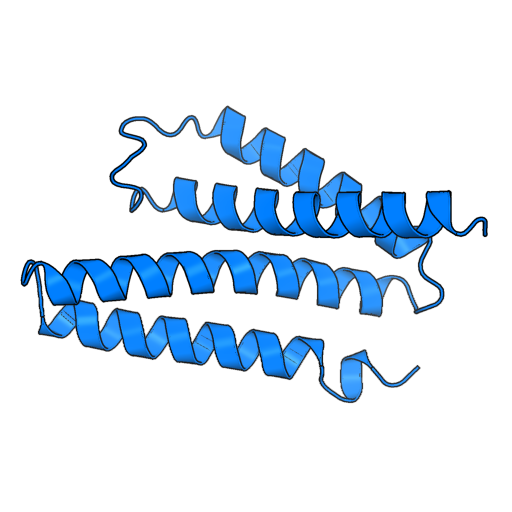ATOM 875 N N . TYR A 1 112 ? -8.328 -1.716 -9.388 1.00 94.19 112 TYR A N 1
ATOM 876 C CA . TYR A 1 112 ? -9.788 -1.727 -9.467 1.00 94.19 112 TYR A CA 1
ATOM 877 C C . TYR A 1 112 ? -10.420 -2.830 -8.607 1.00 94.19 112 TYR A C 1
ATOM 879 O O . TYR A 1 112 ? -11.411 -2.590 -7.914 1.00 94.19 112 TYR A O 1
ATOM 887 N N . GLY A 1 113 ? -9.846 -4.035 -8.616 1.00 94.62 113 GLY A N 1
ATOM 888 C CA . GLY A 1 113 ? -10.296 -5.161 -7.800 1.00 94.62 113 GLY A CA 1
ATOM 889 C C . GLY A 1 113 ? -10.218 -4.861 -6.303 1.00 94.62 113 GLY A C 1
ATOM 890 O O . GLY A 1 113 ? -11.184 -5.103 -5.580 1.00 94.62 113 GLY A O 1
ATOM 891 N N . ILE A 1 114 ? -9.117 -4.260 -5.848 1.00 94.69 114 ILE A N 1
ATOM 892 C CA . ILE A 1 114 ? -8.931 -3.818 -4.459 1.00 94.69 114 ILE A CA 1
ATOM 893 C C 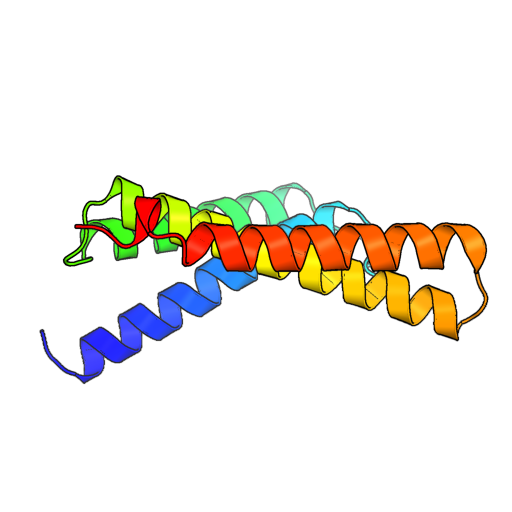. ILE A 1 114 ? -9.948 -2.732 -4.103 1.00 94.69 114 ILE A C 1
ATOM 895 O O . ILE A 1 114 ? -10.607 -2.816 -3.063 1.00 94.69 114 ILE A O 1
ATOM 899 N N . HIS A 1 115 ? -10.142 -1.758 -4.995 1.00 93.81 115 HIS A N 1
ATOM 900 C CA . HIS A 1 115 ? -11.129 -0.701 -4.815 1.00 93.81 115 HIS A CA 1
ATOM 901 C C . HIS A 1 115 ? -12.554 -1.263 -4.683 1.00 93.81 115 HIS A C 1
ATOM 903 O O . HIS A 1 115 ? -13.319 -0.865 -3.806 1.00 93.81 115 HIS A O 1
ATOM 909 N N . LYS A 1 116 ? -12.927 -2.239 -5.516 1.00 93.25 116 LYS A N 1
ATOM 910 C CA . LYS A 1 116 ? -14.218 -2.931 -5.400 1.00 93.25 116 LYS A CA 1
ATOM 911 C C . LYS A 1 116 ? -14.314 -3.768 -4.129 1.00 93.25 116 LYS A C 1
ATOM 913 O O . LYS A 1 116 ? -15.372 -3.785 -3.504 1.00 93.25 116 LYS A O 1
ATOM 918 N N . PHE A 1 117 ? -13.234 -4.435 -3.733 1.00 90.81 117 PHE A N 1
ATOM 919 C CA . PHE A 1 117 ? -13.186 -5.258 -2.529 1.00 90.81 117 PHE A CA 1
ATOM 920 C C . PHE A 1 117 ? -13.429 -4.427 -1.266 1.00 90.81 117 PHE A C 1
ATOM 922 O O . PHE A 1 117 ? -14.332 -4.765 -0.499 1.00 90.81 117 PHE A O 1
ATOM 929 N N . LYS A 1 118 ? -12.709 -3.310 -1.076 1.00 88.88 118 LYS A N 1
ATOM 930 C CA . LYS A 1 118 ? -12.852 -2.454 0.119 1.00 88.88 118 LYS A CA 1
ATOM 931 C C . LYS A 1 118 ? -14.255 -1.851 0.266 1.00 88.88 118 LYS A C 1
ATOM 933 O O . LYS A 1 118 ? -14.708 -1.641 1.386 1.00 88.88 118 LYS A O 1
ATOM 938 N N . PHE A 1 119 ? -14.956 -1.629 -0.851 1.00 86.75 119 PHE A N 1
ATOM 939 C CA . PHE A 1 119 ? -16.337 -1.136 -0.880 1.00 86.75 119 PHE A CA 1
ATOM 940 C C . PHE A 1 119 ? -17.395 -2.239 -1.025 1.00 86.75 119 PHE A C 1
ATOM 942 O O . PHE A 1 119 ? -18.577 -1.945 -1.217 1.00 86.75 119 PHE A O 1
ATOM 949 N N . SER A 1 120 ? -16.999 -3.510 -0.948 1.00 86.81 120 SER A N 1
ATOM 950 C CA . SER A 1 120 ? -17.932 -4.626 -1.072 1.00 86.81 120 SER A CA 1
ATOM 951 C C . SER A 1 120 ? -18.917 -4.671 0.095 1.00 86.81 120 SER A C 1
ATOM 953 O O . SER A 1 120 ? -18.595 -4.317 1.232 1.00 86.81 120 SER A O 1
ATOM 955 N N . THR A 1 121 ? -20.114 -5.189 -0.170 1.00 77.19 121 THR A N 1
ATOM 956 C CA . THR A 1 121 ? -21.152 -5.414 0.847 1.00 77.19 121 THR A CA 1
ATOM 957 C C . THR A 1 121 ? -20.665 -6.291 1.993 1.00 77.19 121 THR A C 1
ATOM 959 O O . THR A 1 121 ? -21.089 -6.097 3.118 1.00 77.19 121 THR A O 1
ATOM 962 N N . ARG A 1 122 ? -19.720 -7.209 1.767 1.00 79.31 122 ARG A N 1
ATOM 963 C CA . ARG A 1 122 ? -19.156 -8.040 2.840 1.00 79.31 122 ARG A CA 1
ATOM 964 C C . ARG A 1 122 ? -18.378 -7.229 3.880 1.00 79.31 122 ARG A C 1
ATOM 966 O O . ARG A 1 122 ? -18.417 -7.572 5.054 1.00 79.31 122 ARG A O 1
ATOM 973 N N . LEU A 1 123 ? -17.654 -6.195 3.452 1.00 77.38 123 LEU A N 1
ATOM 974 C CA . LEU A 1 123 ? -16.878 -5.339 4.354 1.00 77.38 123 LEU A CA 1
ATOM 975 C C . LEU A 1 123 ? -17.681 -4.133 4.855 1.00 77.38 123 LEU A C 1
ATOM 977 O O . LEU A 1 123 ? -17.371 -3.619 5.927 1.00 77.38 123 LEU A O 1
ATOM 981 N N . ASN A 1 124 ? -18.702 -3.703 4.110 1.00 76.50 124 ASN A N 1
ATOM 982 C CA . ASN A 1 124 ? -19.566 -2.572 4.459 1.00 76.50 124 ASN A CA 1
ATOM 983 C C . ASN A 1 124 ? -20.866 -2.954 5.184 1.00 76.50 124 ASN A C 1
ATOM 985 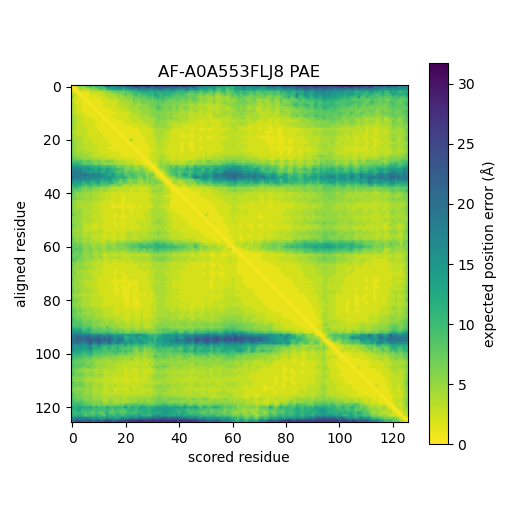O O . ASN A 1 124 ? -21.488 -2.070 5.760 1.00 76.50 124 ASN A O 1
ATOM 989 N N . ASN A 1 125 ? -21.285 -4.222 5.177 1.00 62.66 125 ASN A N 1
ATOM 990 C CA . ASN A 1 125 ? -22.406 -4.667 6.001 1.00 62.66 125 ASN A CA 1
ATOM 991 C C . ASN A 1 125 ? -21.914 -4.868 7.434 1.00 62.66 125 ASN A C 1
ATOM 993 O O . ASN A 1 125 ? -21.246 -5.858 7.739 1.00 62.66 125 ASN A O 1
ATOM 997 N N . THR A 1 126 ? -22.241 -3.894 8.274 1.00 55.94 126 THR A N 1
ATOM 998 C CA . THR A 1 126 ? -22.300 -4.001 9.734 1.00 55.94 126 THR A CA 1
ATOM 999 C C . THR A 1 126 ? -23.688 -4.433 10.165 1.00 55.94 126 THR A C 1
ATOM 1001 O O . THR A 1 126 ? -24.649 -3.766 9.712 1.00 55.94 126 THR A O 1
#

Mean predicted aligned error: 5.34 Å

Sequence (126 aa):
MSEVFRTFLAIILHVSCFAIGMSLFNLTGLSEVIEVVSLAREFIIILLGLAGIVLVSNKSEEPFVHTFVKLIAQSFEWFFLLLTLVAFTSLIDEKDTTFGLFSFVGFALITYGIHKFKFSTRLNNT

Solvent-accessible surface area (backbone atoms only — not comparable to full-atom values): 6503 Å² total; per-residue (Å²): 130,58,70,67,59,53,52,51,52,53,49,48,44,54,52,18,25,44,43,30,7,51,32,59,41,47,72,68,67,75,44,91,87,55,92,76,74,56,66,71,57,37,51,51,43,34,53,53,16,49,52,40,46,52,53,50,18,73,69,46,93,56,60,45,69,43,44,39,53,36,46,54,39,49,12,50,29,44,24,28,47,52,51,20,50,52,22,48,50,37,40,74,68,59,77,42,52,70,65,17,49,55,47,22,54,50,27,47,53,48,27,50,49,38,55,50,52,50,68,25,65,83,56,64,61,126

Secondary structure (DSSP, 8-state):
--HHHHHHHHHHHHHHHHHHHHHHHHHTT--TT-S---HHHHHHHHHHHHHHHHHHHHH-SS-HHHHHHHHHHHHHHHHHHHHHHHHHHHHHTTS-HHHHHHHHHHHHHHHHHHHHHHTSHHHH--

pLDDT: mean 88.34, std 8.27, range [55.94, 96.75]